Protein AF-A0AAP0RUL3-F1 (afdb_monomer)

InterPro domains:
  IPR040229 Uncharacterized membrane protein At3g27390-like [PTHR31133] (1-101)

Secondary structure (DSSP, 8-state):
--HHHHHHHH---HHHHHHHHHHHHHTT-HHHHHT--S-PPPPSSHHHHHHHHHHHHHHHHHHHHHTTSHHHHHHHHHHHHHHHHHHHHHHHHHHHT-----------

Radius of gyration: 24.17 Å; Cα contacts (8 Å, |Δi|>4): 50; chains: 1; bounding box: 37×20×91 Å

Mean predicted aligned error: 9.99 Å

Nearest PDB structures (foldseek):
  9b3t-assembly1_D  TM=2.905E-01  e=3.369E+00  Diaporthe amygdali

Sequence (108 aa):
MVLKEQIRVIKLGEGEVRFLEKVVLFGSNTQRMEAWENGSLVPQDALRAAQIQGISRRMIGMVRGISKLPTYRRKFRQVVKALVTYSLEKEGLTRSGSVRSVASIEIV

Organism: Liquidambar formosana (NCBI:txid63359)

Foldseek 3Di:
DDLVVLCVVLPDDPLLVQVLVLCLVCPPPVVVSVVDPPNHDQDPDPVNNVSSVVSSVVSNVVVVVVCPDPVNVVVVVVVVVVVVVVVVVVVVVVVVVPCPDDDDDDDD

Structure (mmCIF, N/CA/C/O backbone):
data_AF-A0AAP0RUL3-F1
#
_entry.id   AF-A0AAP0RUL3-F1
#
loop_
_atom_site.group_PDB
_atom_site.id
_atom_site.type_symbol
_atom_site.label_atom_id
_atom_site.label_alt_id
_atom_site.label_comp_id
_atom_site.label_asym_id
_atom_site.label_entity_id
_atom_site.label_seq_id
_atom_site.pdbx_PDB_ins_code
_atom_site.Cartn_x
_atom_site.Cartn_y
_atom_site.Cartn_z
_atom_site.occupancy
_atom_site.B_iso_or_equiv
_atom_site.auth_seq_id
_atom_site.auth_comp_id
_atom_site.auth_asym_id
_atom_site.auth_atom_id
_atom_site.pdbx_PDB_model_num
ATOM 1 N N . MET A 1 1 ? -7.265 -0.872 -20.318 1.00 64.69 1 MET A N 1
ATOM 2 C CA . MET A 1 1 ? -6.567 -2.039 -19.725 1.00 64.69 1 MET A CA 1
ATOM 3 C C . MET A 1 1 ? -6.883 -2.153 -18.230 1.00 64.69 1 MET A C 1
ATOM 5 O O . MET A 1 1 ? -6.757 -1.171 -17.494 1.00 64.69 1 MET A O 1
ATOM 9 N N . VAL A 1 2 ? -7.327 -3.330 -17.776 1.00 87.56 2 VAL A N 1
ATOM 10 C CA . VAL A 1 2 ? -7.627 -3.609 -16.356 1.00 87.56 2 VAL A CA 1
ATOM 11 C C . VAL A 1 2 ? -6.313 -3.685 -15.567 1.00 87.56 2 VAL A C 1
ATOM 13 O O . VAL A 1 2 ? -5.346 -4.247 -16.069 1.00 87.56 2 VAL A O 1
ATOM 16 N N . LEU A 1 3 ? -6.252 -3.134 -14.347 1.00 89.94 3 LEU A N 1
ATOM 17 C CA . LEU A 1 3 ? -5.002 -3.070 -13.567 1.00 89.94 3 LEU A CA 1
ATOM 18 C C . LEU A 1 3 ? -4.365 -4.452 -13.345 1.00 89.94 3 LEU A C 1
ATOM 20 O O . LEU A 1 3 ? -3.153 -4.590 -13.460 1.00 89.94 3 LEU A O 1
ATOM 24 N N . LYS A 1 4 ? -5.186 -5.481 -13.100 1.00 91.69 4 LYS A N 1
ATOM 25 C CA . LYS A 1 4 ? -4.721 -6.870 -12.958 1.00 91.69 4 LYS A CA 1
ATOM 26 C C . LYS A 1 4 ? -3.924 -7.352 -14.176 1.00 91.69 4 LYS A C 1
ATOM 28 O O . LYS A 1 4 ? -2.954 -8.081 -14.024 1.00 91.69 4 LYS A O 1
ATOM 33 N N . GLU A 1 5 ? -4.312 -6.902 -15.368 1.00 92.19 5 GLU A N 1
ATOM 34 C CA . GLU A 1 5 ? -3.637 -7.261 -16.613 1.00 92.19 5 GLU A CA 1
ATOM 35 C C . GLU A 1 5 ? -2.335 -6.473 -16.778 1.00 92.19 5 GLU A C 1
ATOM 37 O O . GLU A 1 5 ? -1.334 -7.026 -17.211 1.00 92.19 5 GLU A O 1
ATOM 42 N N . GLN A 1 6 ? -2.305 -5.201 -16.361 1.00 89.62 6 GLN A N 1
ATOM 43 C CA . GLN A 1 6 ? -1.068 -4.408 -16.355 1.00 89.62 6 GLN A CA 1
ATOM 44 C C . GLN A 1 6 ? -0.002 -5.027 -15.453 1.00 89.62 6 GLN A C 1
ATOM 46 O O . GLN A 1 6 ? 1.148 -5.143 -15.862 1.00 89.62 6 GLN A O 1
ATOM 51 N N . ILE A 1 7 ? -0.397 -5.463 -14.254 1.00 89.62 7 ILE A N 1
ATOM 52 C CA . ILE A 1 7 ? 0.504 -6.134 -13.310 1.00 89.62 7 ILE A CA 1
ATOM 53 C C . ILE A 1 7 ? 1.022 -7.448 -13.912 1.00 89.62 7 ILE A C 1
ATOM 55 O O . ILE A 1 7 ? 2.215 -7.730 -13.833 1.00 89.62 7 ILE A O 1
ATOM 59 N N . ARG A 1 8 ? 0.144 -8.223 -14.565 1.00 89.88 8 ARG A N 1
ATOM 60 C CA . ARG A 1 8 ? 0.513 -9.485 -15.218 1.00 89.88 8 ARG A CA 1
ATOM 61 C C . ARG A 1 8 ? 1.539 -9.288 -16.336 1.00 89.88 8 ARG A C 1
ATOM 63 O O . ARG A 1 8 ? 2.516 -10.027 -16.394 1.00 89.88 8 ARG A O 1
ATOM 70 N N . VAL A 1 9 ? 1.323 -8.305 -17.211 1.00 90.94 9 VAL A N 1
ATOM 71 C CA . VAL A 1 9 ? 2.192 -8.055 -18.373 1.00 90.94 9 VAL A CA 1
ATOM 72 C C . VAL A 1 9 ? 3.555 -7.502 -17.958 1.00 90.94 9 VAL A C 1
ATOM 74 O O . VAL A 1 9 ? 4.564 -7.880 -18.544 1.00 90.94 9 VAL A O 1
ATOM 77 N N . ILE A 1 10 ? 3.605 -6.647 -16.932 1.00 89.12 10 ILE A N 1
ATOM 78 C CA . ILE A 1 10 ? 4.858 -6.024 -16.488 1.00 89.12 10 ILE A CA 1
ATOM 79 C C . ILE A 1 10 ? 5.842 -7.032 -15.880 1.00 89.12 10 ILE A C 1
ATOM 81 O O . ILE A 1 10 ? 7.043 -6.774 -15.941 1.00 89.12 10 ILE A O 1
ATOM 85 N N . LYS A 1 11 ? 5.374 -8.177 -15.353 1.00 90.88 11 LYS A N 1
ATOM 86 C CA . LYS A 1 11 ? 6.219 -9.222 -14.739 1.00 90.88 11 LYS A CA 1
ATOM 87 C C . LYS A 1 11 ? 7.213 -8.626 -13.733 1.00 90.88 11 LYS A C 1
ATOM 89 O O . LYS A 1 11 ? 8.411 -8.558 -13.998 1.00 90.88 11 LYS A O 1
ATOM 94 N N . LEU A 1 12 ? 6.698 -8.123 -12.613 1.00 90.50 12 LEU A N 1
ATOM 95 C CA . LEU A 1 12 ? 7.531 -7.536 -11.560 1.00 90.50 12 LEU A CA 1
ATOM 96 C C . LEU A 1 12 ? 8.425 -8.604 -10.921 1.00 90.50 12 LEU A C 1
ATOM 98 O O . LEU A 1 12 ? 7.930 -9.659 -10.525 1.00 90.50 12 LEU A O 1
ATOM 102 N N . GLY A 1 13 ? 9.717 -8.309 -10.794 1.00 91.12 13 GLY A N 1
ATOM 103 C CA . GLY A 1 13 ? 10.625 -9.092 -9.956 1.00 91.12 13 GLY A CA 1
ATOM 104 C C . GLY A 1 13 ? 10.355 -8.866 -8.465 1.00 91.12 13 GLY A C 1
ATOM 105 O O . GLY A 1 13 ? 9.695 -7.901 -8.085 1.00 91.12 13 GLY A O 1
ATOM 106 N N . GLU A 1 14 ? 10.894 -9.718 -7.594 1.00 91.75 14 GLU A N 1
ATOM 107 C CA . GLU A 1 14 ? 10.630 -9.648 -6.147 1.00 91.75 14 GLU A CA 1
ATOM 108 C C . GLU A 1 14 ? 10.991 -8.282 -5.531 1.00 91.75 14 GLU A C 1
ATOM 110 O O . GLU A 1 14 ? 10.195 -7.693 -4.798 1.00 91.75 14 GLU A O 1
ATOM 115 N N . GLY A 1 15 ? 12.154 -7.726 -5.888 1.00 91.88 15 GLY A N 1
ATOM 116 C CA . GLY A 1 15 ? 12.576 -6.401 -5.421 1.00 91.88 15 GLY A CA 1
ATOM 117 C C . GLY A 1 15 ? 11.665 -5.266 -5.903 1.00 91.88 15 GLY A C 1
ATOM 118 O O . GLY A 1 15 ? 11.426 -4.310 -5.165 1.00 91.88 15 GLY A O 1
ATOM 119 N N . GLU A 1 16 ? 11.102 -5.395 -7.106 1.00 92.62 16 GLU A N 1
ATOM 120 C CA . GLU A 1 16 ? 10.161 -4.427 -7.678 1.00 92.62 16 GLU A CA 1
ATOM 121 C C . GLU A 1 16 ? 8.768 -4.545 -7.049 1.00 92.62 16 GLU A C 1
ATOM 123 O O . GLU A 1 16 ? 8.084 -3.537 -6.875 1.00 92.62 16 GLU A O 1
ATOM 128 N N . VAL A 1 17 ? 8.350 -5.758 -6.669 1.00 93.38 17 VAL A N 1
ATOM 129 C CA . VAL A 1 17 ? 7.125 -5.982 -5.887 1.00 93.38 17 VAL A CA 1
ATOM 130 C C . VAL A 1 17 ? 7.247 -5.299 -4.527 1.00 93.38 17 VAL A C 1
ATOM 132 O O . VAL A 1 17 ? 6.349 -4.551 -4.143 1.00 93.38 17 VAL A O 1
ATOM 135 N N . ARG A 1 18 ? 8.381 -5.472 -3.838 1.00 94.38 18 ARG A N 1
ATOM 136 C CA . ARG A 1 18 ? 8.673 -4.790 -2.565 1.00 94.38 18 ARG A CA 1
ATOM 137 C C . ARG A 1 18 ? 8.740 -3.270 -2.728 1.00 94.38 18 ARG A C 1
ATOM 139 O O . ARG A 1 18 ? 8.275 -2.531 -1.861 1.00 94.38 18 ARG A O 1
ATOM 146 N N . PHE A 1 19 ? 9.275 -2.779 -3.846 1.00 92.19 19 PHE A N 1
ATOM 147 C CA . PHE A 1 19 ? 9.247 -1.350 -4.170 1.00 92.19 19 PHE A CA 1
ATOM 148 C C . PHE A 1 19 ? 7.816 -0.839 -4.395 1.00 92.19 19 PHE A C 1
ATOM 150 O O . PHE A 1 19 ? 7.429 0.183 -3.831 1.00 92.19 19 PHE A O 1
ATOM 157 N N . LEU A 1 20 ? 6.996 -1.564 -5.161 1.00 93.31 20 LEU A N 1
ATOM 158 C CA . LEU A 1 20 ? 5.589 -1.225 -5.365 1.00 93.31 20 LEU A CA 1
ATOM 159 C C . LEU A 1 20 ? 4.820 -1.206 -4.036 1.00 93.31 20 LEU A C 1
ATOM 161 O O . LEU A 1 20 ? 4.058 -0.273 -3.795 1.00 93.31 20 LEU A O 1
ATOM 165 N N . GLU A 1 21 ? 5.037 -2.194 -3.167 1.00 93.06 21 GLU A N 1
ATOM 166 C CA . GLU A 1 21 ? 4.450 -2.260 -1.825 1.00 93.06 21 GLU A CA 1
ATOM 167 C C . GLU A 1 21 ? 4.799 -1.017 -1.002 1.00 93.06 21 GLU A C 1
ATOM 169 O O . GLU A 1 21 ? 3.911 -0.337 -0.486 1.00 93.06 21 GLU A O 1
ATOM 174 N N . LYS A 1 22 ? 6.088 -0.673 -0.960 1.00 92.62 22 LYS A N 1
ATOM 175 C CA . LYS A 1 22 ? 6.627 0.506 -0.279 1.00 92.62 22 LYS A CA 1
ATOM 176 C C . LYS A 1 22 ? 5.973 1.803 -0.754 1.00 92.62 22 LYS A C 1
ATOM 178 O O . LYS A 1 22 ? 5.504 2.593 0.068 1.00 92.62 22 LYS A O 1
ATOM 183 N N . VAL A 1 23 ? 5.848 1.984 -2.067 1.00 92.31 23 VAL A N 1
ATOM 184 C CA . VAL A 1 23 ? 5.203 3.168 -2.656 1.00 92.31 23 VAL A CA 1
ATOM 185 C C . VAL A 1 23 ? 3.694 3.188 -2.387 1.00 92.31 23 VAL A C 1
ATOM 187 O O . VAL A 1 23 ? 3.139 4.240 -2.078 1.00 92.31 23 VAL A O 1
ATOM 190 N N . VAL A 1 24 ? 3.001 2.051 -2.487 1.00 93.81 24 VAL A N 1
ATOM 191 C CA . VAL A 1 24 ? 1.546 1.982 -2.263 1.00 93.81 24 VAL A CA 1
ATOM 192 C C . VAL A 1 24 ? 1.191 2.220 -0.795 1.00 93.81 24 VAL A C 1
ATOM 194 O O . VAL A 1 24 ? 0.194 2.890 -0.521 1.00 93.81 24 VAL A O 1
ATOM 197 N N . LEU A 1 25 ? 1.997 1.705 0.136 1.00 92.88 25 LEU A N 1
ATOM 198 C CA . LEU A 1 25 ? 1.758 1.824 1.571 1.00 92.88 25 LEU A CA 1
ATOM 199 C C . LEU A 1 25 ? 1.945 3.261 2.071 1.00 92.88 25 LEU A C 1
ATOM 201 O O . LEU A 1 25 ? 1.096 3.773 2.802 1.00 92.88 25 LEU A O 1
ATOM 205 N N . PHE A 1 26 ? 3.040 3.918 1.678 1.00 92.06 26 PHE A N 1
ATOM 206 C CA . PHE A 1 26 ? 3.384 5.246 2.196 1.00 92.06 26 PHE A CA 1
ATOM 207 C C . PHE A 1 26 ? 2.960 6.402 1.292 1.00 92.06 26 PHE A C 1
ATOM 209 O O . PHE A 1 26 ? 2.843 7.536 1.764 1.00 92.06 26 PHE A O 1
ATOM 216 N N . GLY A 1 27 ? 2.666 6.137 0.018 1.00 86.88 27 GLY A N 1
ATOM 217 C CA . GLY A 1 27 ? 2.219 7.141 -0.937 1.00 86.88 27 GLY A CA 1
ATOM 218 C C . GLY A 1 27 ? 3.220 8.288 -1.062 1.00 86.88 27 GLY A C 1
ATOM 219 O O . GLY A 1 27 ? 4.285 8.129 -1.644 1.00 86.88 27 GLY A O 1
ATOM 220 N N . SER A 1 28 ? 2.858 9.456 -0.528 1.00 84.38 28 SER A N 1
ATOM 221 C CA . SER A 1 28 ? 3.675 10.674 -0.566 1.00 84.38 28 SER A CA 1
ATOM 222 C C . SER A 1 28 ? 4.516 10.908 0.694 1.00 84.38 28 SER A C 1
ATOM 224 O O . SER A 1 28 ? 5.178 11.936 0.787 1.00 84.38 28 SER A O 1
ATOM 226 N N . ASN A 1 29 ? 4.474 10.014 1.688 1.00 91.38 29 ASN A N 1
ATOM 227 C CA . ASN A 1 29 ? 5.280 10.155 2.899 1.00 91.38 29 ASN A CA 1
ATOM 228 C C . ASN A 1 29 ? 6.686 9.577 2.676 1.00 91.38 29 ASN A C 1
ATOM 230 O O . ASN A 1 29 ? 6.939 8.403 2.952 1.00 91.38 29 ASN A O 1
ATOM 234 N N . THR A 1 30 ? 7.585 10.416 2.163 1.00 87.44 30 THR A N 1
ATOM 235 C CA . THR A 1 30 ? 8.967 10.040 1.834 1.00 87.44 30 THR A CA 1
ATOM 236 C C . THR A 1 30 ? 9.771 9.641 3.064 1.00 87.44 30 THR A C 1
ATOM 238 O O . THR A 1 30 ? 10.458 8.632 3.016 1.00 87.44 30 THR A O 1
ATOM 241 N N . GLN A 1 31 ? 9.599 10.326 4.197 1.00 92.56 31 GLN A N 1
ATOM 242 C CA . GLN A 1 31 ? 10.319 10.005 5.434 1.00 92.56 31 GLN A CA 1
ATOM 243 C C . GLN A 1 31 ? 10.025 8.578 5.921 1.00 92.56 31 GLN A C 1
ATOM 245 O O . GLN A 1 31 ? 10.930 7.828 6.276 1.00 92.56 31 GLN A O 1
ATOM 250 N N . ARG A 1 32 ? 8.749 8.171 5.923 1.00 90.56 32 ARG A N 1
ATOM 251 C CA . ARG A 1 32 ? 8.363 6.802 6.311 1.00 90.56 32 ARG A CA 1
ATOM 252 C C . ARG A 1 32 ? 8.798 5.767 5.288 1.00 90.56 32 ARG A C 1
ATOM 254 O O . ARG A 1 32 ? 9.071 4.630 5.654 1.00 90.56 32 ARG A O 1
ATOM 261 N N . MET A 1 33 ? 8.839 6.167 4.023 1.00 89.44 33 MET A N 1
ATOM 262 C CA . MET A 1 33 ? 9.365 5.341 2.955 1.00 89.44 33 MET A CA 1
ATOM 263 C C . MET A 1 33 ? 10.859 5.088 3.185 1.00 89.44 33 MET A C 1
ATOM 265 O O . MET A 1 33 ? 11.270 3.941 3.265 1.00 89.44 33 MET A O 1
ATOM 269 N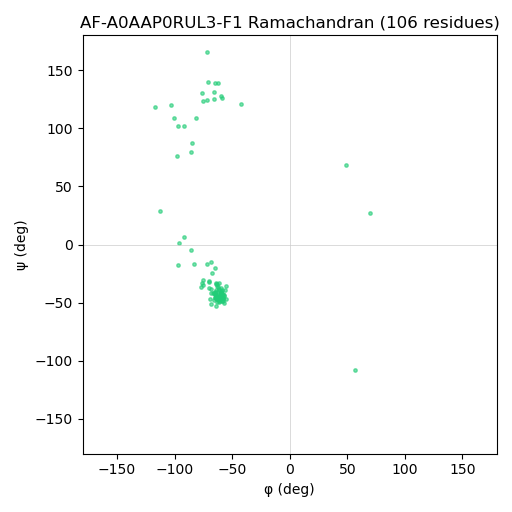 N . GLU A 1 34 ? 11.665 6.122 3.386 1.00 88.00 34 GLU A N 1
ATOM 270 C CA . GLU A 1 34 ? 13.102 6.002 3.658 1.00 88.00 34 GLU A CA 1
ATOM 271 C C . GLU A 1 34 ? 13.392 5.187 4.921 1.00 88.00 34 GLU A C 1
ATOM 273 O O . GLU A 1 34 ? 14.244 4.311 4.888 1.00 88.00 34 GLU A O 1
ATOM 278 N N . ALA A 1 35 ? 12.621 5.377 5.995 1.00 92.69 35 ALA A N 1
ATOM 279 C CA . ALA A 1 35 ? 12.802 4.626 7.238 1.00 92.69 35 ALA A CA 1
ATOM 280 C C . ALA A 1 35 ? 12.450 3.127 7.138 1.00 92.69 35 ALA A C 1
ATOM 282 O O . ALA A 1 35 ? 12.775 2.363 8.049 1.00 92.69 35 ALA A O 1
ATOM 283 N N . TRP A 1 36 ? 11.743 2.692 6.087 1.00 92.31 36 TRP A N 1
ATOM 284 C CA . TRP A 1 36 ? 11.320 1.300 5.953 1.00 92.31 36 TRP A CA 1
ATOM 285 C C . TRP A 1 36 ? 12.261 0.484 5.069 1.00 92.31 36 TRP A C 1
ATOM 287 O O . TRP A 1 36 ? 12.164 0.503 3.838 1.00 92.31 36 TRP A O 1
ATOM 297 N N . GLU A 1 37 ? 13.111 -0.315 5.705 1.00 90.62 37 GLU A N 1
ATOM 298 C CA . GLU A 1 37 ? 13.988 -1.270 5.026 1.00 90.62 37 GLU A CA 1
ATOM 299 C C . GLU A 1 37 ? 13.277 -2.604 4.761 1.00 90.62 37 GLU A C 1
ATOM 301 O O . GLU A 1 37 ? 13.444 -3.584 5.482 1.00 90.62 37 GLU A O 1
ATOM 306 N N . ASN A 1 38 ? 12.456 -2.651 3.708 1.00 91.19 38 ASN A N 1
ATOM 307 C CA . ASN A 1 38 ? 11.794 -3.885 3.259 1.00 91.19 38 ASN A CA 1
ATOM 308 C C . ASN A 1 38 ? 12.596 -4.664 2.195 1.00 91.19 38 ASN A C 1
ATOM 310 O O . ASN A 1 38 ? 12.097 -5.635 1.621 1.00 91.19 38 ASN A O 1
ATOM 314 N N . GLY A 1 39 ? 13.829 -4.242 1.897 1.00 89.19 39 GLY A N 1
ATOM 315 C CA . GLY A 1 39 ? 14.646 -4.815 0.824 1.00 89.19 39 GLY A CA 1
ATOM 316 C C . GLY A 1 39 ? 14.117 -4.500 -0.580 1.00 89.19 39 GLY A C 1
ATOM 317 O O . GLY A 1 39 ? 14.310 -5.290 -1.503 1.00 89.19 39 GLY A O 1
ATOM 318 N N . SER A 1 40 ? 13.395 -3.386 -0.749 1.00 88.50 40 SER A N 1
ATOM 319 C CA . SER A 1 40 ? 12.973 -2.906 -2.067 1.00 88.50 40 SER A CA 1
ATOM 320 C C . SER A 1 40 ? 14.171 -2.567 -2.946 1.00 88.50 40 SER A C 1
ATOM 322 O O . SER A 1 40 ? 15.093 -1.891 -2.491 1.00 88.50 40 SER A O 1
ATOM 324 N N . LEU A 1 41 ? 14.096 -2.924 -4.227 1.00 84.75 41 LEU A N 1
ATOM 325 C CA . LEU A 1 41 ? 15.053 -2.473 -5.233 1.00 84.75 41 LEU A CA 1
ATOM 326 C C . LEU A 1 41 ? 14.410 -1.370 -6.068 1.00 84.75 41 LEU A C 1
ATOM 328 O O . LEU A 1 41 ? 13.371 -1.584 -6.694 1.00 84.75 41 LEU A O 1
ATOM 332 N N . VAL A 1 42 ? 15.020 -0.184 -6.063 1.00 83.50 42 VAL A N 1
ATOM 333 C CA . VAL A 1 42 ? 14.579 0.920 -6.920 1.00 83.50 42 VAL A CA 1
ATOM 334 C C . VAL A 1 42 ? 14.964 0.578 -8.364 1.00 83.50 42 VAL A C 1
ATOM 336 O O . VAL A 1 42 ? 16.141 0.312 -8.619 1.00 83.50 42 VAL A O 1
ATOM 339 N N . PRO A 1 43 ? 14.010 0.569 -9.313 1.00 86.00 43 PRO A N 1
ATOM 340 C CA . PRO A 1 43 ? 14.333 0.328 -10.714 1.00 86.00 43 PRO A CA 1
ATOM 341 C C . PRO A 1 43 ? 15.314 1.388 -11.220 1.00 86.00 43 PRO A C 1
ATOM 343 O O . PRO A 1 43 ? 15.051 2.582 -11.084 1.00 86.00 43 PRO A O 1
ATOM 346 N N . GLN A 1 44 ? 16.427 0.954 -11.812 1.00 85.94 44 GLN A N 1
ATOM 347 C CA . GLN A 1 44 ? 17.407 1.869 -12.410 1.00 85.94 44 GLN A CA 1
ATOM 348 C C . GLN A 1 44 ? 16.925 2.429 -13.754 1.00 85.94 44 GLN A C 1
ATOM 350 O O . GLN A 1 44 ? 17.249 3.558 -14.112 1.00 85.94 44 GLN A O 1
ATOM 355 N N . ASP A 1 45 ? 16.124 1.654 -14.489 1.00 90.81 45 ASP A N 1
ATOM 356 C CA . ASP A 1 45 ? 15.515 2.096 -15.739 1.00 90.81 45 ASP A CA 1
ATOM 357 C C . ASP A 1 45 ? 14.347 3.061 -15.473 1.00 90.81 45 ASP A C 1
ATOM 359 O O . ASP A 1 45 ? 13.373 2.728 -14.787 1.00 90.81 45 ASP A O 1
ATOM 363 N N . ALA A 1 46 ? 14.427 4.256 -16.061 1.00 90.06 46 ALA A N 1
ATOM 364 C CA . ALA A 1 46 ? 13.417 5.298 -15.927 1.00 90.06 46 ALA A CA 1
ATOM 365 C C . ALA A 1 46 ? 12.057 4.869 -16.500 1.00 90.06 46 ALA A C 1
ATOM 367 O O . ALA A 1 46 ? 11.017 5.207 -15.923 1.00 90.06 46 ALA A O 1
ATOM 368 N N . LEU A 1 47 ? 12.040 4.094 -17.593 1.00 91.12 47 LEU A N 1
ATOM 369 C CA . LEU A 1 47 ? 10.794 3.578 -18.163 1.00 91.12 47 LEU A CA 1
ATOM 370 C C . LEU A 1 47 ? 10.138 2.590 -17.192 1.00 91.12 47 LEU A C 1
ATOM 372 O O . LEU A 1 47 ? 8.949 2.719 -16.883 1.00 91.12 47 LEU A O 1
ATOM 376 N N . ARG A 1 48 ? 10.917 1.648 -16.654 1.00 91.50 48 ARG A N 1
ATOM 377 C CA . ARG A 1 48 ? 10.464 0.692 -15.639 1.00 91.50 48 ARG A CA 1
ATOM 378 C C . ARG A 1 48 ? 9.942 1.383 -14.380 1.00 91.50 48 ARG A C 1
ATOM 380 O O . ARG A 1 48 ? 8.846 1.067 -13.912 1.00 91.50 48 ARG A O 1
ATOM 387 N N . ALA A 1 49 ? 10.668 2.372 -13.864 1.00 90.62 49 ALA A N 1
ATOM 388 C CA . ALA A 1 49 ? 10.232 3.163 -12.717 1.00 90.62 49 ALA A CA 1
ATOM 389 C C . ALA A 1 49 ? 8.902 3.880 -13.002 1.00 90.62 49 ALA A C 1
ATOM 391 O O . ALA A 1 49 ? 7.968 3.799 -12.200 1.00 90.62 49 ALA A O 1
ATOM 392 N N . ALA A 1 50 ? 8.768 4.519 -14.168 1.00 91.56 50 ALA A N 1
ATOM 393 C CA . ALA A 1 50 ? 7.541 5.202 -14.568 1.00 91.56 50 ALA A CA 1
ATOM 394 C C . ALA A 1 50 ? 6.341 4.243 -14.680 1.00 91.56 50 ALA A C 1
ATOM 396 O O . ALA A 1 50 ? 5.233 4.595 -14.260 1.00 91.56 50 ALA A O 1
ATOM 397 N N . GLN A 1 51 ? 6.553 3.023 -15.182 1.00 92.38 51 GLN A N 1
ATOM 398 C CA . GLN A 1 51 ? 5.526 1.978 -15.247 1.00 92.38 51 GLN A CA 1
ATOM 399 C C . GLN A 1 51 ? 5.020 1.584 -13.853 1.00 92.38 51 GLN A C 1
ATOM 401 O O . GLN A 1 51 ? 3.807 1.584 -13.612 1.00 92.38 51 GLN A O 1
ATOM 406 N N . ILE A 1 52 ? 5.932 1.310 -12.915 1.00 92.56 52 ILE A N 1
ATOM 407 C CA . ILE A 1 52 ? 5.576 0.935 -11.539 1.00 92.56 52 ILE A CA 1
ATOM 408 C C . ILE A 1 52 ? 4.873 2.093 -10.824 1.00 92.56 52 ILE A C 1
ATOM 410 O O . ILE A 1 52 ? 3.852 1.889 -10.166 1.00 92.56 52 ILE A O 1
ATOM 414 N N . GLN A 1 53 ? 5.348 3.324 -11.019 1.00 91.06 53 GLN A N 1
ATOM 415 C CA . GLN A 1 53 ? 4.703 4.528 -10.491 1.00 91.06 53 GLN A CA 1
ATOM 416 C C . GLN A 1 53 ? 3.300 4.755 -11.084 1.00 91.06 53 GLN A C 1
ATOM 418 O O . GLN A 1 53 ? 2.388 5.231 -10.407 1.00 91.06 53 GLN A O 1
ATOM 423 N N . GLY A 1 54 ? 3.081 4.396 -12.350 1.00 92.94 54 GLY A N 1
ATOM 424 C CA . GLY A 1 54 ? 1.753 4.409 -12.964 1.00 92.94 54 GLY A CA 1
ATOM 425 C C . GLY A 1 54 ? 0.784 3.442 -12.277 1.00 92.94 54 GLY A C 1
ATOM 426 O O . GLY A 1 54 ? -0.349 3.818 -11.959 1.00 92.94 54 GLY A O 1
ATOM 427 N N . ILE A 1 55 ? 1.239 2.216 -12.000 1.00 93.69 55 ILE A N 1
ATOM 428 C CA . ILE A 1 55 ? 0.472 1.207 -11.254 1.00 93.69 55 ILE A CA 1
ATOM 429 C C . ILE A 1 55 ? 0.188 1.692 -9.829 1.00 93.69 55 ILE A C 1
ATOM 431 O O . ILE A 1 55 ? -0.967 1.648 -9.394 1.00 93.69 55 ILE A O 1
ATOM 435 N N . SER A 1 56 ? 1.201 2.196 -9.120 1.00 93.44 56 SER A N 1
ATOM 436 C CA . SER A 1 56 ? 1.070 2.624 -7.725 1.00 93.44 56 SER A CA 1
ATOM 437 C C . SER A 1 56 ? 0.017 3.725 -7.571 1.00 93.44 56 SER A C 1
ATOM 439 O O . SER A 1 56 ? -0.878 3.604 -6.735 1.00 93.44 56 SER A O 1
ATOM 441 N N . ARG A 1 57 ? 0.016 4.744 -8.446 1.00 94.06 57 ARG A N 1
ATOM 442 C CA . ARG A 1 57 ? -0.994 5.818 -8.435 1.00 94.06 57 ARG A CA 1
ATOM 443 C C . ARG 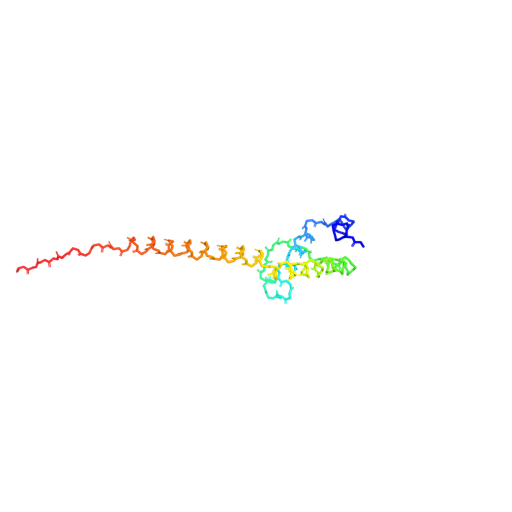A 1 57 ? -2.413 5.285 -8.604 1.00 94.06 57 ARG A C 1
ATOM 445 O O . ARG A 1 57 ? -3.321 5.719 -7.892 1.00 94.06 57 ARG A O 1
ATOM 452 N N . ARG A 1 58 ? -2.614 4.322 -9.511 1.00 95.06 58 ARG A N 1
ATOM 453 C CA . ARG A 1 58 ? -3.921 3.678 -9.706 1.00 95.06 58 ARG A CA 1
ATOM 454 C C . ARG A 1 58 ? -4.353 2.896 -8.466 1.00 95.06 58 ARG A C 1
ATOM 456 O O . ARG A 1 58 ? -5.504 3.022 -8.051 1.00 95.06 58 ARG A O 1
ATOM 463 N N . MET A 1 59 ? -3.448 2.126 -7.863 1.00 94.81 59 MET A N 1
ATOM 464 C CA . MET A 1 59 ? -3.718 1.378 -6.629 1.00 94.81 59 MET A CA 1
ATOM 465 C C . MET A 1 59 ? -4.090 2.308 -5.479 1.00 94.81 59 MET A C 1
ATOM 467 O O . MET A 1 59 ? -5.132 2.117 -4.857 1.00 94.81 59 MET A O 1
ATOM 471 N N . ILE A 1 60 ? -3.305 3.363 -5.257 1.00 94.44 60 ILE A N 1
ATOM 472 C CA . ILE A 1 60 ? -3.565 4.373 -4.227 1.00 94.44 60 ILE A CA 1
ATOM 473 C C . ILE A 1 60 ? -4.937 5.025 -4.447 1.00 94.44 60 ILE A C 1
ATOM 475 O O . ILE A 1 60 ? -5.698 5.200 -3.495 1.00 94.44 60 ILE A O 1
ATOM 479 N N . GLY A 1 61 ? -5.292 5.352 -5.694 1.00 94.06 61 GLY A N 1
ATOM 480 C CA . GLY A 1 61 ? -6.614 5.878 -6.038 1.00 94.06 61 GLY A CA 1
ATOM 481 C C . GLY A 1 61 ? -7.753 4.930 -5.651 1.00 94.06 61 GLY A C 1
ATOM 482 O O . GLY A 1 61 ? -8.716 5.352 -5.009 1.00 94.06 61 GLY A O 1
ATOM 483 N N . MET A 1 62 ? -7.622 3.639 -5.967 1.00 93.81 62 MET A N 1
ATOM 484 C CA . MET A 1 62 ? -8.612 2.628 -5.581 1.00 93.81 62 MET A CA 1
ATOM 485 C C . MET A 1 62 ? -8.701 2.459 -4.064 1.00 93.81 62 MET A C 1
ATOM 487 O O . MET A 1 62 ? -9.804 2.462 -3.524 1.00 93.81 62 MET A O 1
ATOM 491 N N . VAL A 1 63 ? -7.566 2.377 -3.362 1.00 92.62 63 VAL A N 1
ATOM 492 C CA . VAL A 1 63 ? -7.526 2.275 -1.894 1.00 92.62 63 VAL A CA 1
ATOM 493 C C . VAL A 1 63 ? -8.200 3.489 -1.249 1.00 92.62 63 VAL A C 1
ATOM 495 O O . VAL A 1 63 ? -9.000 3.325 -0.331 1.00 92.62 63 VAL A O 1
ATOM 498 N N . ARG A 1 64 ? -7.969 4.702 -1.770 1.00 92.25 64 ARG A N 1
ATOM 499 C CA . ARG A 1 64 ? -8.659 5.929 -1.327 1.00 92.25 64 ARG A CA 1
ATOM 500 C C . ARG A 1 64 ? -10.163 5.910 -1.597 1.00 92.25 64 ARG A C 1
ATOM 502 O O . ARG A 1 64 ? -10.920 6.499 -0.832 1.00 92.25 64 ARG A O 1
ATOM 509 N N . GLY A 1 65 ? -10.603 5.282 -2.684 1.00 94.50 65 GLY A N 1
ATOM 510 C CA . GLY A 1 65 ? -12.025 5.080 -2.962 1.00 94.50 65 GLY A CA 1
ATOM 511 C C . GLY A 1 65 ? -12.653 4.102 -1.970 1.00 94.50 65 GLY A C 1
ATOM 512 O O . GLY A 1 65 ? -13.639 4.427 -1.309 1.00 94.50 65 GLY A O 1
ATOM 513 N N . ILE A 1 66 ? -12.031 2.932 -1.804 1.00 93.38 66 ILE A N 1
ATOM 514 C CA . ILE A 1 66 ? -12.490 1.869 -0.902 1.00 93.38 66 ILE A CA 1
ATOM 515 C C . ILE A 1 66 ? -12.519 2.360 0.550 1.00 93.38 66 ILE A C 1
ATOM 517 O O . ILE A 1 66 ? -13.474 2.077 1.271 1.00 93.38 66 ILE A O 1
ATOM 521 N N . SER A 1 67 ? -11.533 3.154 0.975 1.00 92.38 67 SER A N 1
ATOM 522 C CA . SER A 1 67 ? -11.453 3.660 2.351 1.00 92.38 67 SER A CA 1
ATOM 523 C C . SER A 1 67 ? -12.594 4.609 2.733 1.00 92.38 67 SER A C 1
ATOM 525 O O . SER A 1 67 ? -12.901 4.782 3.917 1.00 92.38 67 SER A O 1
ATOM 527 N N . LYS A 1 68 ? -13.268 5.205 1.742 1.00 94.19 68 LYS A N 1
ATOM 528 C CA . LYS A 1 68 ? -14.447 6.055 1.949 1.00 94.19 68 LYS A CA 1
ATOM 529 C C . LYS A 1 68 ? -15.741 5.254 2.086 1.00 94.19 68 LYS A C 1
ATOM 531 O O . LYS A 1 68 ? -16.718 5.800 2.594 1.00 94.19 68 LYS A O 1
ATOM 536 N N . LEU A 1 69 ? -15.758 3.979 1.689 1.00 95.94 69 LEU A N 1
ATOM 537 C CA . LEU A 1 69 ? -16.957 3.149 1.763 1.00 95.94 69 LEU A CA 1
ATOM 538 C C . LEU A 1 69 ? -17.380 2.923 3.225 1.00 95.94 69 LEU A C 1
ATOM 540 O O . LEU A 1 69 ? -16.534 2.653 4.088 1.00 95.94 69 LEU A O 1
ATOM 544 N N . PRO A 1 70 ? -18.690 2.974 3.533 1.00 96.06 70 PRO A N 1
ATOM 545 C CA . PRO A 1 70 ? -19.181 2.821 4.901 1.00 96.06 70 PRO A CA 1
ATOM 546 C C . PRO A 1 70 ? -18.832 1.449 5.488 1.00 96.06 70 PRO A C 1
ATOM 548 O O . PRO A 1 70 ? -18.543 1.342 6.679 1.00 96.06 70 PRO A O 1
ATOM 551 N N . THR A 1 71 ? -18.800 0.408 4.656 1.00 96.50 71 THR A N 1
ATOM 552 C CA . THR A 1 71 ? -18.400 -0.951 5.043 1.00 96.50 71 THR A CA 1
ATOM 553 C C . THR A 1 71 ? -16.938 -1.006 5.480 1.00 96.50 71 THR A C 1
ATOM 555 O O . THR A 1 71 ? -16.645 -1.552 6.543 1.00 96.50 71 THR A O 1
ATOM 558 N N . TYR A 1 72 ? -16.032 -0.378 4.726 1.00 96.06 72 TYR A N 1
ATOM 559 C CA . TYR A 1 72 ? -14.620 -0.298 5.095 1.00 96.06 72 TYR A CA 1
ATOM 560 C C . TYR A 1 72 ? -14.426 0.506 6.383 1.00 96.06 72 TYR A C 1
ATOM 562 O O . TYR A 1 72 ? -13.771 0.039 7.310 1.00 96.06 72 TYR A O 1
ATOM 570 N N . ARG A 1 73 ? -15.072 1.674 6.502 1.00 94.56 73 ARG A N 1
ATOM 571 C CA . ARG A 1 73 ? -15.010 2.503 7.719 1.00 94.56 73 ARG A CA 1
ATOM 572 C C . ARG A 1 73 ? -15.510 1.766 8.963 1.00 94.56 73 ARG A C 1
ATOM 574 O O . ARG A 1 73 ? -14.934 1.921 10.036 1.00 94.56 73 ARG A O 1
ATOM 581 N N . ARG A 1 74 ? -16.573 0.964 8.836 1.00 96.62 74 ARG A N 1
ATOM 582 C CA . ARG A 1 74 ? -17.074 0.109 9.925 1.00 96.62 74 ARG A CA 1
ATOM 583 C C . ARG A 1 74 ? -16.037 -0.939 10.323 1.00 96.62 74 ARG A C 1
ATOM 585 O O . ARG A 1 74 ? -15.727 -1.024 11.506 1.00 96.62 74 ARG A O 1
ATOM 592 N N . LYS A 1 75 ? -15.465 -1.672 9.359 1.00 95.56 75 LYS A N 1
ATOM 593 C CA . LYS A 1 75 ? -14.402 -2.662 9.617 1.00 95.56 75 LYS A CA 1
ATOM 594 C C . LYS A 1 75 ? -13.189 -2.028 10.298 1.00 95.56 75 LYS A C 1
ATOM 596 O O . LYS A 1 75 ? -12.741 -2.534 11.318 1.00 95.56 75 LYS A O 1
ATOM 601 N N . PHE A 1 76 ? -12.722 -0.886 9.795 1.00 94.88 76 PHE A N 1
ATOM 602 C CA . PHE A 1 76 ? -11.596 -0.161 10.381 1.00 94.88 76 PHE A CA 1
ATOM 603 C C . PHE A 1 76 ? -11.848 0.208 11.847 1.00 94.88 76 PHE A C 1
ATOM 605 O O . PHE A 1 76 ? -11.006 -0.056 12.698 1.00 94.88 76 PHE A O 1
ATOM 612 N N . ARG A 1 77 ? -13.035 0.736 12.175 1.00 96.31 77 ARG A N 1
ATOM 613 C C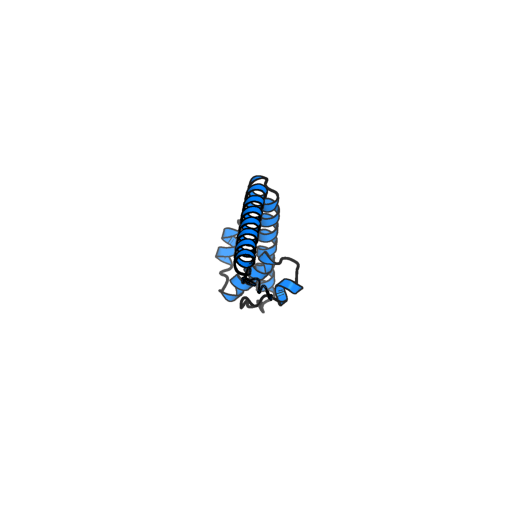A . ARG A 1 77 ? -13.393 1.027 13.573 1.00 96.31 77 ARG A CA 1
ATOM 614 C C . ARG A 1 77 ? -13.377 -0.213 14.462 1.00 96.31 77 ARG A C 1
ATOM 616 O O . ARG A 1 77 ? -12.978 -0.095 15.612 1.00 96.31 77 ARG A O 1
ATOM 623 N N . GLN A 1 78 ? -13.807 -1.371 13.959 1.00 97.44 78 GLN A N 1
ATOM 624 C CA . GLN A 1 78 ? -13.760 -2.610 14.741 1.00 97.44 78 GLN A CA 1
ATOM 625 C C . GLN A 1 78 ? -12.323 -3.056 15.013 1.00 97.44 78 GLN A C 1
ATOM 627 O O . GLN A 1 78 ? -12.008 -3.409 16.142 1.00 97.44 78 GLN A O 1
ATOM 632 N N . VAL A 1 79 ? -11.439 -2.957 14.017 1.00 97.31 79 VAL A N 1
ATOM 633 C CA . VAL A 1 79 ? -10.007 -3.241 14.202 1.00 97.31 79 VAL A CA 1
ATOM 634 C C . VAL A 1 79 ? -9.397 -2.299 15.241 1.00 97.31 79 VAL A C 1
ATOM 636 O O . VAL A 1 79 ? -8.737 -2.760 16.164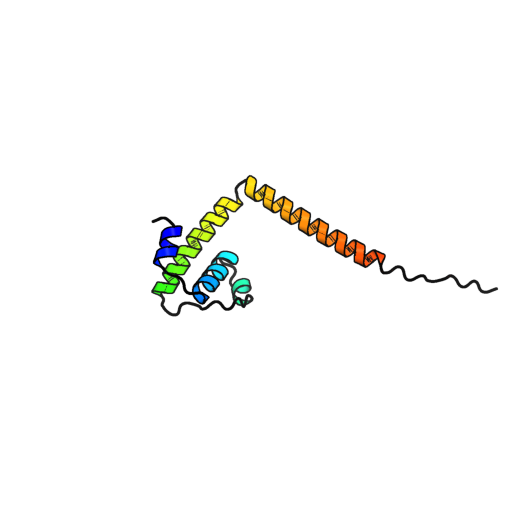 1.00 97.31 79 VAL A O 1
ATOM 639 N N . VAL A 1 80 ? -9.664 -0.992 15.149 1.00 97.25 80 VAL A N 1
ATOM 640 C CA . VAL A 1 80 ? -9.164 -0.014 16.130 1.00 97.25 80 VAL A CA 1
ATOM 641 C C . VAL A 1 80 ? -9.686 -0.319 17.535 1.00 97.25 80 VAL A C 1
ATOM 643 O O . VAL A 1 80 ? -8.905 -0.303 18.479 1.00 97.25 80 VAL A O 1
ATOM 646 N N . LYS A 1 81 ? -10.976 -0.646 17.684 1.00 97.62 81 LYS A N 1
ATOM 647 C CA . LYS A 1 81 ? -11.545 -1.050 18.978 1.00 97.62 81 LYS A CA 1
ATOM 648 C C . LYS A 1 81 ? -10.837 -2.275 19.550 1.00 97.62 81 LYS A C 1
ATOM 650 O O . LYS A 1 81 ? -10.421 -2.226 20.697 1.00 97.62 81 LYS A O 1
ATOM 655 N N . ALA A 1 82 ? -10.656 -3.323 18.747 1.00 97.62 82 ALA A N 1
ATOM 656 C CA . ALA A 1 82 ? -9.968 -4.537 19.177 1.00 97.62 82 ALA A CA 1
ATOM 657 C C . ALA A 1 82 ? -8.525 -4.255 19.626 1.00 97.62 82 ALA A C 1
ATOM 659 O O . ALA A 1 82 ? -8.095 -4.762 20.656 1.00 97.62 82 ALA A O 1
ATOM 660 N N . LEU A 1 83 ? -7.798 -3.398 18.899 1.00 97.06 83 LEU A N 1
ATOM 661 C CA . LEU A 1 83 ? -6.438 -2.995 19.268 1.00 97.06 83 LEU A CA 1
ATOM 662 C C . LEU A 1 83 ? -6.398 -2.198 20.577 1.00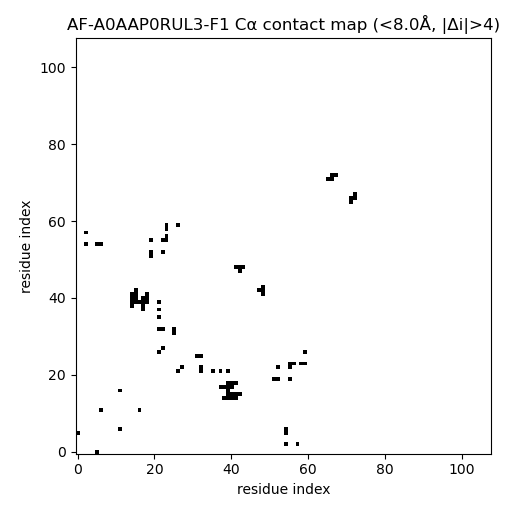 97.06 83 LEU A C 1
ATOM 664 O O . LEU A 1 83 ? -5.526 -2.440 21.405 1.00 97.06 83 LE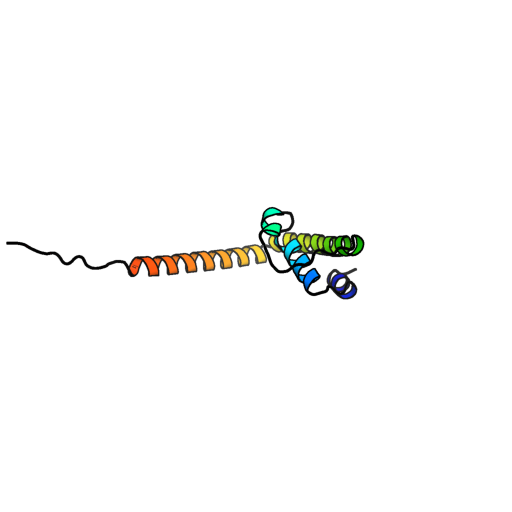U A O 1
ATOM 668 N N . VAL A 1 84 ? -7.333 -1.266 20.780 1.00 96.50 84 VAL A N 1
ATOM 669 C CA . VAL A 1 84 ? -7.431 -0.501 22.034 1.00 96.50 84 VAL A CA 1
ATOM 670 C C . VAL A 1 84 ? -7.749 -1.427 23.206 1.00 96.50 84 VAL A C 1
ATOM 672 O O . VAL A 1 84 ? -7.077 -1.350 24.229 1.00 96.50 84 VAL A O 1
ATOM 675 N N . THR A 1 85 ? -8.721 -2.329 23.050 1.00 96.88 85 THR A N 1
ATOM 676 C CA . THR A 1 85 ? -9.067 -3.325 24.074 1.00 96.88 85 THR A CA 1
ATOM 677 C C . THR A 1 85 ? -7.867 -4.201 24.429 1.00 96.88 85 THR A C 1
ATOM 679 O O . THR A 1 85 ? -7.527 -4.298 25.602 1.00 96.88 85 THR A O 1
ATOM 682 N N . TYR A 1 86 ? -7.168 -4.746 23.429 1.00 95.69 86 TYR A N 1
ATOM 683 C CA . TYR A 1 86 ? -5.969 -5.560 23.640 1.00 95.69 86 TYR A CA 1
ATOM 684 C C . TYR A 1 86 ? -4.878 -4.814 24.425 1.00 95.69 86 TYR A C 1
ATOM 686 O O . TYR A 1 86 ? -4.275 -5.366 25.345 1.00 95.69 86 TYR A O 1
ATOM 694 N N . SER A 1 87 ? -4.629 -3.545 24.092 1.00 94.69 87 SER A N 1
ATOM 695 C CA . SER A 1 87 ? -3.643 -2.728 24.807 1.00 94.69 87 SER A CA 1
ATOM 696 C C . SER A 1 87 ? -4.044 -2.470 26.261 1.00 94.69 87 SER A C 1
ATOM 698 O O . SER A 1 87 ? -3.203 -2.591 27.147 1.00 94.69 87 SER A O 1
ATOM 700 N N . LEU A 1 88 ? -5.321 -2.170 26.521 1.00 93.81 88 LEU A N 1
ATOM 701 C CA . LEU A 1 88 ? -5.830 -1.940 27.877 1.00 93.81 88 LEU A CA 1
ATOM 702 C C . LEU A 1 88 ? -5.780 -3.206 28.740 1.00 93.81 88 LEU A C 1
ATOM 704 O O . LEU A 1 88 ? -5.389 -3.139 29.902 1.00 93.81 88 LEU A O 1
ATOM 708 N N . GLU A 1 89 ? -6.141 -4.362 28.182 1.00 91.69 89 GLU A N 1
ATOM 709 C CA . GLU A 1 89 ? -6.037 -5.652 28.874 1.00 91.69 89 GLU A CA 1
ATOM 710 C C . GLU A 1 89 ? -4.583 -5.970 29.234 1.00 91.69 89 GLU A C 1
ATOM 712 O O . GLU A 1 89 ? -4.286 -6.359 30.366 1.00 91.69 89 GLU A O 1
ATOM 717 N N . LYS A 1 90 ? -3.657 -5.732 28.298 1.00 86.06 90 LYS A N 1
ATOM 718 C CA . LYS A 1 90 ? -2.222 -5.885 28.540 1.00 86.06 90 LYS A CA 1
ATOM 719 C C . LYS A 1 90 ? -1.732 -4.954 29.653 1.00 86.06 90 LYS A C 1
ATOM 721 O O . LYS A 1 90 ? -1.011 -5.406 30.537 1.00 86.06 90 LYS A O 1
ATOM 726 N N . GLU A 1 91 ? -2.129 -3.683 29.652 1.00 79.31 91 GLU A N 1
ATOM 727 C CA . GLU A 1 91 ? -1.779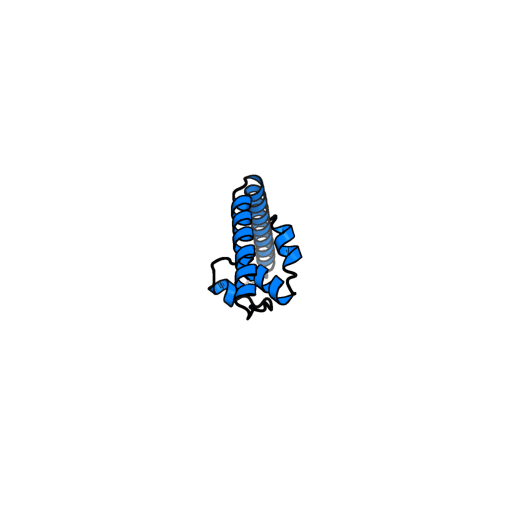 -2.735 30.719 1.00 79.31 91 GLU A CA 1
ATOM 728 C C . GLU A 1 91 ? -2.386 -3.129 32.078 1.00 79.31 91 GLU A C 1
ATOM 730 O O . GLU A 1 91 ? -1.698 -3.073 33.101 1.00 79.31 91 GLU A O 1
ATOM 735 N N . GLY A 1 92 ? -3.635 -3.601 32.108 1.00 68.56 92 GLY A N 1
ATOM 736 C CA . GLY A 1 92 ? -4.281 -4.115 33.320 1.00 68.56 92 GLY A CA 1
ATOM 737 C C . GLY A 1 92 ? -3.536 -5.307 33.931 1.00 68.56 92 GLY A C 1
ATOM 738 O O . GLY A 1 92 ? -3.298 -5.332 35.141 1.00 68.56 92 GLY A O 1
ATOM 739 N N . LEU A 1 93 ? -3.068 -6.237 33.091 1.00 61.38 93 LEU A N 1
ATOM 740 C CA . LEU A 1 93 ? -2.186 -7.341 33.489 1.00 61.38 93 LEU A CA 1
ATOM 741 C C . LEU A 1 93 ? -0.863 -6.844 34.093 1.00 61.38 93 LEU A C 1
ATOM 743 O O . LEU A 1 93 ? -0.409 -7.387 35.099 1.00 61.38 93 LEU A O 1
ATOM 747 N N . THR A 1 94 ? -0.264 -5.783 33.540 1.00 58.28 94 THR A N 1
ATOM 748 C CA . THR A 1 94 ? 0.979 -5.213 34.096 1.00 58.28 94 THR A CA 1
ATOM 749 C C . THR A 1 94 ? 0.783 -4.505 35.438 1.00 58.28 94 THR A C 1
ATOM 751 O O . THR A 1 94 ? 1.671 -4.562 36.287 1.00 58.28 94 THR A O 1
ATOM 754 N N . ARG A 1 95 ? -0.379 -3.882 35.684 1.00 56.41 95 ARG A N 1
ATOM 755 C CA . ARG A 1 95 ? -0.675 -3.214 36.965 1.00 56.41 95 ARG A CA 1
ATOM 756 C C . ARG A 1 95 ? -0.987 -4.194 38.095 1.00 56.41 95 ARG A C 1
ATOM 758 O O . ARG A 1 95 ? -0.589 -3.946 39.230 1.00 56.41 95 ARG A O 1
ATOM 765 N N . SER A 1 96 ? -1.643 -5.316 37.798 1.00 55.47 96 SER A N 1
ATOM 766 C CA . SER A 1 96 ? -2.005 -6.313 38.815 1.00 55.47 96 SER A CA 1
ATOM 767 C C . SER A 1 96 ? -0.808 -7.109 39.357 1.00 55.47 96 SER A C 1
ATOM 769 O O . SER A 1 96 ? -0.924 -7.718 40.416 1.00 55.47 96 SER A O 1
ATOM 771 N N . GLY A 1 97 ? 0.344 -7.100 38.675 1.00 50.00 97 GLY A N 1
ATOM 772 C CA . GLY A 1 97 ? 1.564 -7.784 39.126 1.00 50.00 97 GLY A CA 1
ATOM 773 C C . GLY A 1 97 ? 2.445 -6.981 40.093 1.00 50.00 97 GLY A C 1
ATOM 774 O O . GLY A 1 97 ? 3.439 -7.512 40.581 1.00 50.00 97 GLY A O 1
ATOM 775 N N . SER A 1 98 ? 2.110 -5.715 40.377 1.00 52.44 98 SER A N 1
ATOM 776 C CA . SER A 1 98 ? 2.957 -4.790 41.151 1.00 52.44 98 SER A CA 1
ATOM 777 C C . SER A 1 98 ? 2.376 -4.402 42.519 1.00 52.44 98 SER A C 1
ATOM 779 O O . SER A 1 98 ? 2.676 -3.327 43.038 1.00 52.44 98 SER A O 1
ATOM 781 N N . VAL A 1 99 ? 1.571 -5.265 43.142 1.00 52.16 99 VAL A N 1
ATOM 782 C CA . VAL A 1 99 ? 1.239 -5.142 44.572 1.00 52.16 99 VAL A CA 1
ATOM 783 C C . VAL A 1 99 ? 2.161 -6.088 45.342 1.00 52.16 99 VAL A C 1
ATOM 785 O O . VAL A 1 99 ? 1.777 -7.190 45.720 1.00 52.16 99 VAL A O 1
ATOM 788 N N . ARG A 1 100 ? 3.432 -5.699 45.515 1.00 51.47 100 ARG A N 1
ATOM 789 C CA . ARG A 1 100 ? 4.339 -6.407 46.427 1.00 51.47 100 ARG A CA 1
ATOM 790 C C . ARG A 1 100 ? 4.044 -5.898 47.836 1.00 51.47 100 ARG A C 1
ATOM 792 O O . ARG A 1 100 ? 4.315 -4.741 48.141 1.00 51.47 100 ARG A O 1
ATOM 799 N N . SER A 1 101 ? 3.426 -6.762 48.636 1.00 52.22 101 SER 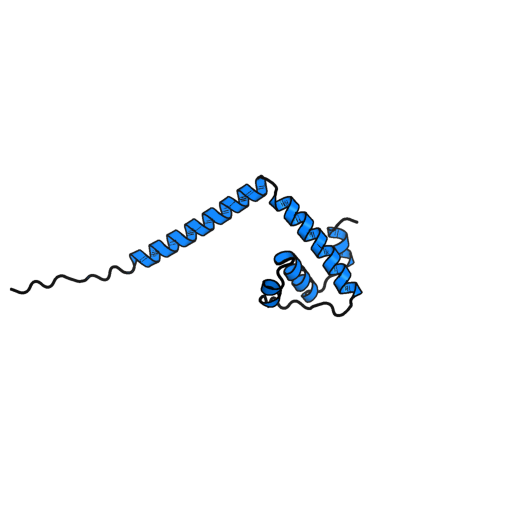A N 1
ATOM 800 C CA . SER A 1 101 ? 3.030 -6.551 50.027 1.00 52.22 101 SER A CA 1
ATOM 801 C C . SER A 1 101 ? 4.103 -5.835 50.848 1.00 52.22 101 SER A C 1
ATOM 803 O O . SER A 1 101 ? 5.204 -6.357 51.016 1.00 52.22 101 SER A O 1
ATOM 805 N N . VAL A 1 102 ? 3.758 -4.682 51.417 1.00 45.56 102 VAL A N 1
ATOM 806 C CA . VAL A 1 102 ? 4.453 -4.158 52.596 1.00 45.56 102 VAL A CA 1
ATOM 807 C C . VAL A 1 102 ? 3.675 -4.690 53.792 1.00 45.56 102 VAL A C 1
ATOM 809 O O . VAL A 1 102 ? 2.569 -4.233 54.070 1.00 45.56 102 VAL A O 1
ATOM 812 N N . ALA A 1 103 ? 4.204 -5.734 54.428 1.00 42.03 103 ALA A N 1
ATOM 813 C CA . ALA A 1 103 ? 3.682 -6.222 55.695 1.00 42.03 103 ALA A CA 1
ATOM 814 C C . ALA A 1 103 ? 3.922 -5.149 56.766 1.00 42.03 103 ALA A C 1
ATOM 816 O O . ALA A 1 103 ? 5.049 -4.681 56.933 1.00 42.03 103 ALA A O 1
ATOM 817 N N . SER A 1 104 ? 2.854 -4.746 57.452 1.00 49.69 104 SER A N 1
ATOM 818 C CA . SER A 1 104 ? 2.900 -3.847 58.601 1.00 49.69 104 SER A CA 1
ATOM 819 C C . SER A 1 104 ? 3.777 -4.452 59.694 1.00 49.69 104 SER A C 1
ATOM 821 O O . SER A 1 104 ? 3.540 -5.583 60.115 1.00 49.69 104 SER A O 1
ATOM 823 N N . ILE A 1 105 ? 4.777 -3.702 60.154 1.00 45.81 105 ILE A N 1
ATOM 824 C CA . ILE A 1 105 ? 5.508 -4.017 61.379 1.00 45.81 105 ILE A CA 1
ATOM 825 C C . ILE A 1 105 ? 4.937 -3.104 62.469 1.00 45.81 105 ILE A C 1
ATOM 827 O O . ILE A 1 105 ? 5.076 -1.883 62.412 1.00 45.81 105 ILE A O 1
ATOM 831 N N . GLU A 1 106 ? 4.191 -3.694 63.402 1.00 46.41 106 GLU A N 1
ATOM 832 C CA . GLU A 1 106 ? 3.881 -3.068 64.687 1.00 46.41 106 GLU A CA 1
ATOM 833 C C . GLU A 1 106 ? 5.132 -3.176 65.565 1.00 46.41 106 GLU A C 1
ATOM 835 O O . GLU A 1 106 ? 5.718 -4.253 65.686 1.00 46.41 106 GLU A O 1
ATOM 840 N N . ILE A 1 107 ? 5.553 -2.061 66.160 1.00 45.50 107 ILE A N 1
ATOM 841 C CA . ILE A 1 107 ? 6.564 -2.040 67.219 1.00 45.50 107 ILE A CA 1
ATOM 842 C C . ILE A 1 107 ? 5.868 -1.505 68.471 1.00 45.50 107 ILE A C 1
ATOM 844 O O . ILE A 1 107 ? 5.339 -0.393 68.450 1.00 45.50 107 ILE A O 1
ATOM 848 N N . VAL A 1 108 ? 5.843 -2.355 69.501 1.00 48.00 108 VAL A N 1
ATOM 849 C CA . VAL A 1 108 ? 5.498 -2.052 70.901 1.00 48.00 108 VAL A CA 1
ATOM 850 C C . VAL A 1 108 ? 6.633 -1.274 71.552 1.00 48.00 108 VAL A C 1
ATOM 852 O O . VAL A 1 108 ? 7.802 -1.645 71.296 1.00 48.00 108 VAL A O 1
#

pLDDT: mean 85.55, std 15.35, range [42.03, 97.62]

Solvent-accessible surface area (backbone atoms only — not comparable to full-atom values): 6431 Å² total; per-residue (Å²): 135,59,67,74,56,54,56,61,73,66,61,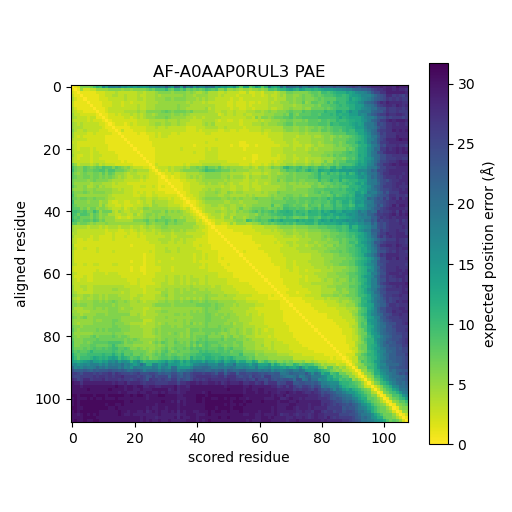70,50,74,34,44,48,38,34,44,49,49,45,45,74,42,63,84,42,59,68,64,41,70,72,52,86,74,71,48,42,81,63,86,49,66,68,60,38,52,52,52,52,53,52,31,54,54,50,42,52,50,51,59,53,50,59,67,36,69,69,47,46,52,52,51,52,52,53,52,49,52,52,52,50,53,51,50,54,52,51,52,56,61,58,72,73,68,76,77,81,80,78,85,79,87,80,134